Protein AF-A0A059EAZ9-F1 (afdb_monomer_lite)

Foldseek 3Di:
DPPVVVVCVVVVNDQDDLVVQVVVCVVVVNPRHSCVSNVNPPPPPDVDPDDDVVVCVVCVVVVHHVVVVVVVVVVVVVVVVVVVVVCVVCVVVVVVVVVCCVVPNDPCPVVVVD

pLDDT: mean 78.21, std 14.01, range [43.03, 96.0]

Sequence (114 aa):
MQKGFLSEVERGLKRPSVEAAKRIEAATDGEVTAAELLGISGGVSEEATPFEPALASEARALGLDPNAIARTAVEEAVKRARMDAWNEKNREAVDSWNKLVEREGLWSDDLRAL

InterPro domains:
  IPR009956 Post-segregation antitoxin CcdA [PF07362] (53-112)

Organism: NCBI:txid1280948

Secondary structure (DSSP, 8-state):
--HHHHHHHHTTSSPPPHHHHHHHHHHTTTSS-HHHHTTSS-------PPP-HHHHHHHHHTT--HHHHHHHHHHHHHHHHHHHHHHHHHHHHHHHHHHHHHHH--TTHHHH--

Structure (mmCIF, N/CA/C/O backbone):
data_AF-A0A059EAZ9-F1
#
_entry.id   AF-A0A059EAZ9-F1
#
loop_
_atom_site.group_PDB
_atom_site.id
_atom_site.type_symbol
_atom_site.label_atom_id
_atom_site.label_alt_id
_atom_site.label_comp_id
_atom_site.label_asym_id
_atom_site.label_entity_id
_atom_site.label_seq_id
_atom_site.pdbx_PDB_ins_code
_atom_site.Cartn_x
_atom_site.Cartn_y
_atom_site.Cartn_z
_atom_site.occupancy
_atom_site.B_iso_or_equiv
_atom_site.auth_seq_id
_atom_site.auth_comp_id
_atom_site.auth_asym_id
_atom_site.auth_atom_id
_atom_site.pdbx_PDB_model_num
ATOM 1 N N . MET A 1 1 ? 21.074 42.396 16.481 1.00 47.16 1 MET A N 1
ATOM 2 C CA . MET A 1 1 ? 21.343 41.203 15.644 1.00 47.16 1 MET A CA 1
ATOM 3 C C . MET A 1 1 ? 20.101 40.325 15.664 1.00 47.16 1 MET A C 1
ATOM 5 O O . MET A 1 1 ? 19.655 40.089 16.771 1.00 47.16 1 MET A O 1
ATOM 9 N N . GLN A 1 2 ? 19.553 39.919 14.503 1.00 54.09 2 GLN A N 1
ATOM 10 C CA . GLN A 1 2 ? 18.649 38.752 14.268 1.00 54.09 2 GLN A CA 1
ATOM 11 C C . GLN A 1 2 ? 17.579 38.931 13.167 1.00 54.09 2 GLN A C 1
ATOM 13 O O . GLN A 1 2 ? 16.819 38.001 12.929 1.00 54.09 2 GLN A O 1
A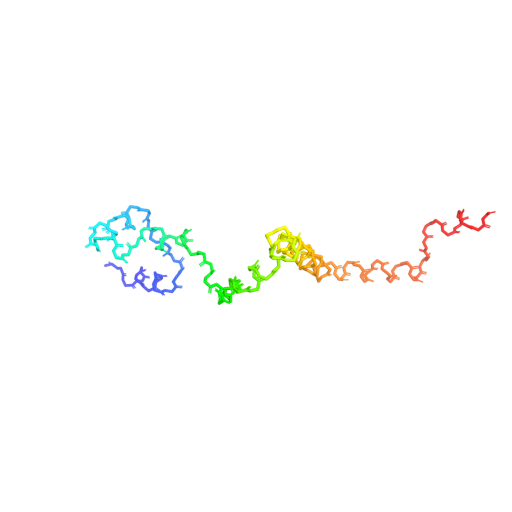TOM 18 N N . LYS A 1 3 ? 17.530 40.039 12.410 1.00 47.31 3 LYS A N 1
ATOM 19 C CA . LYS A 1 3 ? 16.546 40.152 11.307 1.00 47.31 3 LYS A CA 1
ATOM 20 C C . LYS A 1 3 ? 16.678 39.044 10.240 1.00 47.31 3 LYS A C 1
ATOM 22 O O . LYS A 1 3 ? 15.664 38.590 9.734 1.00 47.31 3 LYS A O 1
ATOM 27 N N . GLY A 1 4 ? 17.896 38.568 9.955 1.00 55.81 4 GLY A N 1
ATOM 28 C CA . GLY A 1 4 ? 18.124 37.478 8.989 1.00 55.81 4 GLY A CA 1
ATOM 29 C C . GLY A 1 4 ? 17.781 36.075 9.507 1.00 55.81 4 GLY A C 1
ATOM 30 O O . GLY A 1 4 ? 17.386 35.215 8.731 1.00 55.81 4 GLY A O 1
ATOM 31 N N . PHE A 1 5 ? 17.873 35.847 10.821 1.00 54.03 5 PHE A N 1
ATOM 32 C CA . PHE A 1 5 ? 17.565 34.539 11.411 1.00 54.03 5 PHE A CA 1
ATOM 33 C C . PHE A 1 5 ? 16.060 34.247 11.354 1.00 54.03 5 PHE A C 1
ATOM 35 O O . PHE A 1 5 ? 15.659 33.149 10.986 1.00 54.03 5 PHE A O 1
ATOM 42 N N . LEU A 1 6 ? 15.232 35.254 11.648 1.00 55.41 6 LEU A N 1
ATOM 43 C CA . LEU A 1 6 ? 13.772 35.136 11.599 1.00 55.41 6 LEU A CA 1
ATOM 44 C C . LEU A 1 6 ? 13.265 34.867 10.171 1.00 55.41 6 LEU A C 1
ATOM 46 O O . LEU A 1 6 ? 12.443 33.979 9.979 1.00 55.41 6 LEU A O 1
ATOM 50 N N . SER A 1 7 ? 13.835 35.535 9.159 1.00 58.12 7 SER A N 1
ATOM 51 C CA . SER A 1 7 ? 13.437 35.338 7.756 1.00 58.12 7 SER A CA 1
ATOM 52 C C . SER A 1 7 ? 13.798 33.960 7.187 1.00 58.12 7 SER A C 1
ATOM 54 O O . SER A 1 7 ? 13.154 33.483 6.257 1.00 58.12 7 SER A O 1
ATOM 56 N N . GLU A 1 8 ? 14.848 33.316 7.704 1.00 53.41 8 GLU A N 1
ATOM 57 C CA . GLU A 1 8 ? 15.242 31.961 7.290 1.00 53.41 8 GLU A CA 1
ATOM 58 C C . GLU A 1 8 ? 14.355 30.886 7.929 1.00 53.41 8 GLU A C 1
ATOM 60 O O . GLU A 1 8 ? 14.068 29.869 7.296 1.00 53.41 8 GLU A O 1
ATOM 65 N N . VAL A 1 9 ? 13.895 31.130 9.161 1.00 56.72 9 VAL A N 1
ATOM 66 C CA . VAL A 1 9 ? 12.938 30.265 9.862 1.00 56.72 9 VAL A CA 1
ATOM 67 C C . VAL A 1 9 ? 11.563 30.329 9.189 1.00 56.72 9 VAL A C 1
ATOM 69 O O . VAL A 1 9 ? 10.996 29.281 8.900 1.00 56.72 9 VAL A O 1
ATOM 72 N N . GLU A 1 10 ? 11.069 31.523 8.833 1.00 54.47 10 GLU A N 1
ATOM 73 C CA . GLU A 1 10 ? 9.799 31.695 8.097 1.00 54.47 10 GLU A CA 1
ATOM 74 C C . GLU A 1 10 ? 9.798 31.007 6.723 1.00 54.47 10 GLU A C 1
ATOM 76 O O . GLU A 1 10 ? 8.763 30.539 6.255 1.00 54.47 10 GLU A O 1
ATOM 81 N N . ARG A 1 11 ? 10.965 30.903 6.076 1.00 56.16 11 ARG A N 1
ATOM 82 C CA . ARG A 1 11 ? 11.130 30.208 4.789 1.00 56.16 11 ARG A CA 1
ATOM 83 C C . ARG A 1 11 ? 11.359 28.697 4.926 1.00 56.16 11 ARG A C 1
ATOM 85 O O . ARG A 1 11 ? 11.605 28.039 3.919 1.00 56.16 11 ARG A O 1
ATOM 92 N N . GLY A 1 12 ? 11.341 28.146 6.144 1.00 55.66 12 GLY A N 1
ATOM 93 C CA . GLY A 1 12 ? 11.557 26.716 6.401 1.00 55.66 12 GLY A CA 1
ATOM 94 C C . GLY A 1 12 ? 12.989 26.220 6.152 1.00 55.66 12 GLY A C 1
ATOM 95 O O . GLY A 1 12 ? 13.235 25.016 6.169 1.00 55.66 12 GLY A O 1
ATOM 96 N N . LEU A 1 13 ? 13.952 27.126 5.938 1.00 54.09 13 LEU A N 1
ATOM 97 C CA . LEU A 1 13 ? 15.355 26.794 5.645 1.00 54.09 13 LEU A CA 1
ATOM 98 C C . LEU A 1 13 ? 16.129 26.342 6.888 1.00 54.09 13 LEU A C 1
ATOM 100 O O . LEU A 1 13 ? 17.153 25.669 6.767 1.00 54.09 13 LEU A O 1
ATOM 104 N N . LYS A 1 14 ? 15.658 26.704 8.086 1.00 62.34 14 LYS A N 1
ATOM 105 C CA . LYS A 1 14 ? 16.355 26.418 9.340 1.00 62.34 14 LYS A CA 1
ATOM 106 C C . LYS A 1 14 ? 15.390 25.921 10.405 1.00 62.34 14 LYS A C 1
ATOM 108 O O . LYS A 1 14 ? 14.538 26.662 10.885 1.00 62.34 14 LYS A O 1
ATOM 113 N N . ARG A 1 15 ? 15.555 24.652 10.782 1.00 66.31 15 ARG A N 1
ATOM 114 C CA . ARG A 1 15 ? 14.780 24.024 11.857 1.00 66.31 15 ARG A CA 1
ATOM 115 C C . ARG A 1 15 ? 15.197 24.610 13.214 1.00 66.31 15 ARG A C 1
ATOM 117 O O . ARG A 1 15 ? 16.397 24.831 13.421 1.00 66.31 15 ARG A O 1
ATOM 124 N N . PRO A 1 16 ? 14.253 24.859 14.139 1.00 75.50 16 PRO A N 1
ATOM 125 C CA . PRO A 1 16 ? 14.600 25.237 15.503 1.00 75.50 16 PRO A CA 1
ATOM 126 C C . PRO A 1 16 ? 15.394 24.110 16.178 1.00 75.50 16 PRO A C 1
ATOM 128 O O . PRO A 1 16 ? 15.257 22.935 15.833 1.00 75.50 16 PRO A O 1
ATOM 131 N N . SER A 1 17 ? 16.243 24.454 17.150 1.00 79.06 17 SER A N 1
ATOM 132 C CA . SER A 1 17 ? 16.913 23.432 17.959 1.00 79.06 17 SER A CA 1
ATOM 133 C C . SER A 1 17 ? 15.888 22.660 18.796 1.00 79.06 17 SER A C 1
ATOM 135 O O . SER A 1 17 ? 14.849 23.203 19.175 1.00 79.06 17 SER A O 1
ATOM 137 N N . VAL A 1 18 ? 16.196 21.406 19.140 1.00 78.62 18 VAL A N 1
ATOM 138 C CA . VAL A 1 18 ? 15.322 20.550 19.969 1.00 78.62 18 VAL A CA 1
ATOM 139 C C . VAL A 1 18 ? 14.950 21.234 21.289 1.00 78.62 18 VAL A C 1
ATOM 141 O O . VAL A 1 18 ? 13.815 21.156 21.748 1.00 78.62 18 VAL A O 1
ATOM 144 N N . GLU A 1 19 ? 15.895 21.952 21.887 1.00 82.31 19 GLU A N 1
ATOM 145 C CA . GLU A 1 19 ? 15.688 22.686 23.134 1.00 82.31 19 GLU A CA 1
ATOM 146 C C . GLU A 1 19 ? 14.793 23.923 22.963 1.00 82.31 19 GLU A C 1
ATOM 148 O O . GLU A 1 19 ? 14.037 24.271 23.868 1.00 82.31 19 GLU A O 1
ATOM 153 N N . ALA A 1 20 ? 14.841 24.590 21.806 1.00 83.00 20 ALA A N 1
ATOM 154 C CA . ALA A 1 20 ? 13.914 25.673 21.491 1.00 83.00 20 ALA A CA 1
ATOM 155 C C . ALA A 1 20 ? 12.497 25.134 21.248 1.00 83.00 20 ALA A C 1
ATOM 157 O O . ALA A 1 20 ? 11.545 25.690 21.781 1.00 83.00 20 ALA A O 1
ATOM 158 N N . ALA A 1 21 ? 12.370 24.019 20.525 1.00 83.38 21 ALA A N 1
ATOM 159 C CA . ALA A 1 21 ? 11.088 23.368 20.268 1.00 83.38 21 ALA A CA 1
ATOM 160 C C . ALA A 1 21 ? 10.395 22.921 21.571 1.00 83.38 21 ALA A C 1
ATOM 162 O O . ALA A 1 21 ? 9.228 23.232 21.776 1.00 83.38 21 ALA A O 1
ATOM 163 N N . LYS A 1 22 ? 11.135 22.306 22.508 1.00 83.75 22 LYS A N 1
ATOM 164 C CA . LYS A 1 22 ? 10.608 21.926 23.835 1.00 83.75 22 LYS A CA 1
ATOM 165 C C . LYS A 1 22 ? 10.188 23.120 24.693 1.00 83.75 22 LYS A C 1
ATOM 167 O O . LYS A 1 22 ? 9.230 23.027 25.452 1.00 83.75 22 LYS A O 1
ATOM 172 N N . ARG A 1 23 ? 10.909 24.243 24.600 1.00 86.94 23 ARG A N 1
ATOM 173 C CA . ARG A 1 23 ? 10.534 25.474 25.313 1.00 86.94 23 ARG A CA 1
ATOM 174 C C . ARG A 1 23 ? 9.264 26.097 24.751 1.00 86.94 23 ARG A C 1
ATOM 176 O O . ARG A 1 23 ? 8.490 26.640 25.526 1.00 86.94 23 ARG A O 1
ATOM 183 N N . ILE A 1 24 ? 9.070 26.023 23.435 1.00 85.62 24 ILE A N 1
ATOM 184 C CA . ILE A 1 24 ? 7.840 26.484 22.789 1.00 85.62 24 ILE A CA 1
ATOM 185 C C . ILE A 1 24 ? 6.674 25.608 23.242 1.00 85.62 24 ILE A C 1
ATOM 187 O O . ILE A 1 24 ? 5.719 26.149 23.774 1.00 85.62 24 ILE A O 1
ATOM 191 N N . GLU A 1 25 ? 6.812 24.284 23.170 1.00 86.38 25 GLU A N 1
ATOM 192 C CA . GLU A 1 25 ? 5.785 23.337 23.625 1.00 86.38 25 GLU A CA 1
ATOM 193 C C . GLU A 1 25 ? 5.358 23.576 25.082 1.00 86.38 25 GLU A C 1
ATOM 195 O O . GLU A 1 25 ? 4.167 23.654 25.375 1.00 86.38 25 GLU A O 1
ATOM 200 N N . ALA A 1 26 ? 6.321 23.772 25.989 1.00 87.44 26 ALA A N 1
ATOM 201 C CA . ALA A 1 26 ? 6.039 24.074 27.392 1.00 87.44 26 ALA A CA 1
ATOM 202 C C . ALA A 1 26 ? 5.390 25.455 27.601 1.00 87.44 26 ALA A C 1
ATOM 204 O O . ALA A 1 26 ? 4.623 25.638 28.541 1.00 87.44 26 ALA A O 1
ATOM 205 N N . ALA A 1 27 ? 5.708 26.438 26.754 1.00 89.06 27 ALA A N 1
ATOM 206 C CA . ALA A 1 27 ? 5.132 27.780 26.829 1.00 89.06 27 ALA A CA 1
ATOM 207 C C . ALA A 1 27 ? 3.722 27.855 26.224 1.00 89.06 27 ALA A C 1
ATOM 209 O O . ALA A 1 27 ? 2.945 28.721 26.618 1.00 89.06 27 ALA A O 1
ATOM 210 N N . THR A 1 28 ? 3.404 26.968 25.279 1.00 86.88 28 THR A N 1
ATOM 211 C CA . THR A 1 28 ? 2.098 26.876 24.615 1.00 86.88 28 THR A CA 1
ATOM 212 C C . THR A 1 28 ? 1.192 25.816 25.240 1.00 86.88 28 THR A C 1
ATOM 214 O O . THR A 1 28 ? 0.205 25.446 24.622 1.00 86.88 28 THR A O 1
ATOM 217 N N . ASP A 1 29 ? 1.555 25.262 26.403 1.00 83.19 29 ASP A N 1
ATOM 218 C CA . ASP A 1 29 ? 0.818 24.177 27.074 1.00 83.19 29 ASP A CA 1
ATOM 219 C C . ASP A 1 29 ? 0.468 23.002 26.133 1.00 83.19 29 ASP A C 1
ATOM 221 O O . ASP A 1 29 ? -0.614 22.425 26.172 1.00 83.19 29 ASP A O 1
ATOM 225 N N . GLY A 1 30 ? 1.391 22.673 25.221 1.00 76.75 30 GLY A N 1
ATOM 226 C CA . GLY A 1 30 ? 1.211 21.600 24.242 1.00 76.75 30 GLY A CA 1
ATOM 227 C C . GLY A 1 30 ? 0.390 21.940 22.989 1.00 76.75 30 GLY A C 1
ATOM 228 O O . GLY A 1 30 ? 0.252 21.061 22.144 1.00 76.75 30 GLY A O 1
ATOM 229 N N . GLU A 1 31 ? -0.100 23.175 22.802 1.00 77.31 31 GLU A N 1
ATOM 230 C CA . GLU A 1 31 ? -0.796 23.580 21.558 1.00 77.31 31 GLU A CA 1
ATOM 231 C C . GLU A 1 31 ? 0.093 23.480 20.305 1.00 77.31 31 GLU A C 1
ATOM 233 O O . GLU A 1 31 ? -0.405 23.255 19.204 1.00 77.31 31 GLU A O 1
ATOM 238 N N . VAL A 1 32 ? 1.411 23.646 20.464 1.00 79.38 32 VAL A N 1
ATOM 239 C CA . VAL A 1 32 ? 2.416 23.442 19.416 1.00 79.38 32 VAL A CA 1
ATOM 240 C C . VAL A 1 32 ? 3.429 22.421 19.917 1.00 79.38 32 VAL A C 1
ATOM 242 O O . VAL A 1 32 ? 4.205 22.707 20.829 1.00 79.38 32 VAL A O 1
ATOM 245 N N . THR A 1 33 ? 3.466 21.231 19.322 1.00 83.88 33 THR A N 1
ATOM 246 C CA . THR A 1 33 ? 4.361 20.173 19.809 1.00 83.88 33 THR A CA 1
ATOM 247 C C . THR A 1 33 ? 5.778 20.324 19.252 1.00 83.88 33 THR A C 1
ATOM 249 O O . THR A 1 33 ? 5.992 20.735 18.104 1.00 83.88 33 THR A O 1
ATOM 252 N N . ALA A 1 34 ? 6.794 19.919 20.026 1.00 82.19 34 ALA A N 1
ATOM 253 C CA . ALA A 1 34 ? 8.160 19.882 19.511 1.00 82.19 34 ALA A CA 1
ATOM 254 C C . ALA A 1 34 ? 8.295 18.930 18.310 1.00 82.19 34 ALA A C 1
ATOM 256 O O . ALA A 1 34 ? 9.119 19.163 17.426 1.00 82.19 34 ALA A O 1
ATOM 257 N N . ALA A 1 35 ? 7.480 17.875 18.253 1.00 77.75 35 ALA A N 1
ATOM 258 C CA . ALA A 1 35 ? 7.463 16.933 17.141 1.00 77.75 35 ALA A CA 1
ATOM 259 C C . ALA A 1 35 ? 6.980 17.583 15.832 1.00 77.75 35 ALA A C 1
ATOM 261 O O . ALA A 1 35 ? 7.575 17.320 14.785 1.00 77.75 35 ALA A O 1
ATOM 262 N N . GLU A 1 36 ? 5.976 18.464 15.886 1.00 76.88 36 GLU A N 1
ATOM 263 C CA . GLU A 1 36 ? 5.473 19.201 14.716 1.00 76.88 36 GLU A CA 1
ATOM 264 C C . GLU A 1 36 ? 6.505 20.213 14.220 1.00 76.88 36 GLU A C 1
ATOM 266 O O . GLU A 1 36 ? 6.841 20.228 13.036 1.00 76.88 36 GLU A O 1
ATOM 271 N N . LEU A 1 37 ? 7.100 20.990 15.133 1.00 76.38 37 LEU A N 1
ATOM 272 C CA . LEU A 1 37 ? 8.138 21.978 14.803 1.00 76.38 37 LEU A CA 1
ATOM 273 C C . LEU A 1 37 ? 9.412 21.350 14.221 1.00 76.38 37 LEU A C 1
ATOM 275 O O . LEU A 1 37 ? 10.133 21.987 13.450 1.00 76.38 37 LEU A O 1
ATOM 279 N N . LEU A 1 38 ? 9.710 20.106 14.601 1.00 79.06 38 LEU A N 1
ATOM 280 C CA . LEU A 1 38 ? 10.845 19.345 14.081 1.00 79.06 38 LEU A CA 1
ATOM 281 C C . LEU A 1 38 ? 10.498 18.536 12.820 1.00 79.06 38 LEU A C 1
ATOM 283 O O . LEU A 1 38 ? 11.401 17.948 12.215 1.00 79.06 38 LEU A O 1
ATOM 287 N N . GLY A 1 39 ? 9.225 18.523 12.406 1.00 70.88 39 GLY A N 1
ATOM 288 C CA . GLY A 1 39 ? 8.731 17.764 11.256 1.00 70.88 39 GLY A CA 1
ATOM 289 C C . GLY A 1 39 ? 8.780 16.247 11.459 1.00 70.88 39 GLY A C 1
ATOM 290 O O . GLY A 1 39 ? 8.944 15.508 10.494 1.00 70.88 39 GLY A O 1
ATOM 291 N N . ILE A 1 40 ? 8.705 15.787 12.711 1.00 73.38 40 ILE A N 1
ATOM 292 C CA . ILE A 1 40 ? 8.751 14.368 13.100 1.00 73.38 40 ILE A CA 1
ATOM 293 C C . ILE A 1 40 ? 7.336 13.772 13.149 1.00 73.38 40 ILE A C 1
ATOM 295 O O . ILE A 1 40 ? 7.162 12.594 12.857 1.00 73.38 40 ILE A O 1
ATOM 299 N N . SER A 1 41 ? 6.321 14.575 13.479 1.00 58.97 41 SER A N 1
ATOM 300 C CA . SER A 1 41 ? 4.911 14.149 13.552 1.00 58.97 41 SER A CA 1
ATOM 301 C C . SER A 1 41 ? 4.102 14.437 12.285 1.00 58.97 41 SER A C 1
ATOM 303 O O . SER A 1 41 ? 2.927 14.086 12.225 1.00 58.97 41 SER A O 1
ATOM 305 N N . GLY A 1 42 ? 4.718 15.039 11.262 1.00 48.19 42 GLY A N 1
ATOM 306 C CA . GLY A 1 42 ? 4.100 15.271 9.959 1.00 48.19 42 GLY A CA 1
ATOM 307 C C . GLY A 1 42 ? 3.955 13.972 9.171 1.00 48.19 42 GLY A C 1
ATOM 308 O O . GLY A 1 42 ? 4.640 13.772 8.170 1.00 48.19 42 GLY A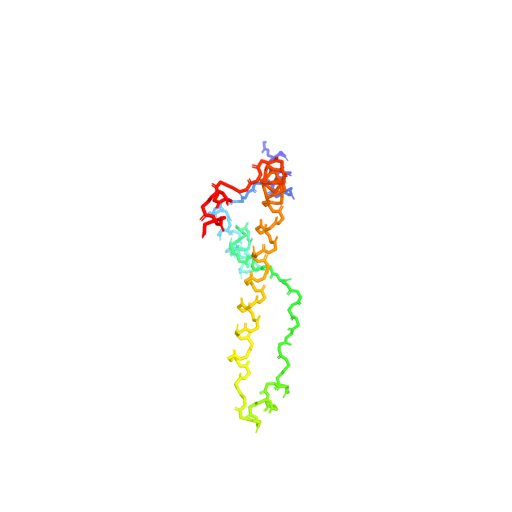 O 1
ATOM 309 N N . GLY A 1 43 ? 3.069 13.080 9.612 1.00 50.25 43 GLY A N 1
ATOM 310 C CA . GLY A 1 43 ? 2.427 12.170 8.679 1.00 50.25 43 GLY A CA 1
ATOM 311 C C . GLY A 1 43 ? 1.726 13.033 7.636 1.00 50.25 43 GLY A C 1
ATOM 312 O O . GLY A 1 43 ? 0.986 13.950 7.993 1.00 50.25 43 GLY A O 1
ATOM 313 N N . VAL A 1 44 ? 2.009 12.792 6.357 1.00 43.03 44 VAL A N 1
ATOM 314 C CA . VAL A 1 44 ? 1.242 13.392 5.264 1.00 43.03 44 VAL A CA 1
ATOM 315 C C . VAL A 1 44 ? -0.223 13.101 5.576 1.00 43.03 44 VAL A C 1
ATOM 317 O O . VAL A 1 44 ? -0.616 11.937 5.620 1.00 43.03 44 VAL A O 1
ATOM 320 N N . SER A 1 45 ? -1.008 14.138 5.871 1.00 48.06 45 SER A N 1
ATOM 321 C CA . SER A 1 45 ? -2.463 14.014 5.891 1.00 48.06 45 SER A CA 1
ATOM 322 C C . SER A 1 45 ? -2.887 13.890 4.438 1.00 48.06 45 SER A C 1
ATOM 324 O O . SER A 1 45 ? -3.237 14.863 3.780 1.00 48.06 45 SER A O 1
ATOM 326 N N . GLU A 1 46 ? -2.711 12.685 3.909 1.00 53.25 46 GLU A N 1
ATOM 327 C CA . GLU A 1 46 ? -3.393 12.237 2.712 1.00 53.25 46 GLU A CA 1
ATOM 328 C C . GLU A 1 46 ? -4.890 12.381 3.011 1.00 53.25 46 GLU A C 1
ATOM 330 O O . GLU A 1 46 ? -5.323 12.064 4.124 1.00 53.25 46 GLU A O 1
ATOM 335 N N . GLU A 1 47 ? -5.672 12.915 2.070 1.00 52.69 47 GLU A N 1
ATOM 336 C CA . GLU A 1 47 ? -7.137 12.865 2.126 1.00 52.69 47 GLU A CA 1
ATOM 337 C C . GLU A 1 47 ? -7.551 11.389 2.086 1.00 52.69 47 GLU A C 1
ATOM 339 O O . GLU A 1 47 ? -7.889 10.824 1.050 1.00 52.69 47 GLU A O 1
ATOM 344 N N . ALA A 1 48 ? -7.424 10.721 3.228 1.00 58.44 48 ALA A N 1
ATOM 345 C CA . ALA A 1 48 ? -7.692 9.315 3.376 1.00 58.44 48 ALA A CA 1
ATOM 346 C C . ALA A 1 48 ? -9.206 9.162 3.400 1.00 58.44 48 ALA A C 1
ATOM 348 O O . ALA A 1 48 ? -9.851 9.394 4.423 1.00 58.44 48 ALA A O 1
ATOM 349 N N . THR A 1 49 ? -9.782 8.778 2.263 1.00 69.69 49 THR A N 1
ATOM 350 C CA . THR A 1 49 ? -11.137 8.229 2.235 1.00 69.69 49 THR A CA 1
ATOM 351 C C . THR A 1 49 ? -11.197 7.063 3.224 1.00 69.69 49 THR A C 1
ATOM 353 O O . THR A 1 49 ? -10.472 6.079 3.030 1.00 69.69 49 THR A O 1
ATOM 356 N N . PRO A 1 50 ? -12.005 7.156 4.296 1.00 69.31 50 PRO A N 1
ATOM 357 C CA . PRO A 1 50 ? -12.104 6.096 5.286 1.00 69.31 50 PRO A CA 1
ATOM 358 C C . PRO A 1 50 ? -12.592 4.801 4.638 1.00 69.31 50 PRO A C 1
ATOM 360 O O . PRO A 1 50 ? -13.438 4.822 3.745 1.00 69.31 50 PRO A O 1
ATOM 363 N N . PHE A 1 51 ? -12.092 3.658 5.106 1.00 77.00 51 PHE A N 1
ATOM 364 C CA . PHE A 1 51 ? -12.638 2.372 4.685 1.00 77.00 51 PHE A CA 1
ATOM 365 C C . PHE A 1 51 ? -14.078 2.236 5.198 1.00 77.00 51 PHE A C 1
ATOM 367 O O . PHE A 1 51 ? -14.308 2.257 6.408 1.00 77.00 51 PHE A O 1
ATOM 374 N N . GLU A 1 52 ? -15.039 2.107 4.281 1.00 87.50 52 GLU A N 1
ATOM 375 C CA . GLU A 1 52 ? -16.467 2.117 4.603 1.00 87.50 52 GLU A CA 1
ATOM 376 C C . GLU A 1 52 ? -16.857 0.951 5.538 1.00 87.50 52 GLU A C 1
ATOM 378 O O . GLU A 1 52 ? -16.786 -0.224 5.150 1.00 87.50 52 GLU A O 1
ATOM 383 N N . PRO A 1 53 ? -17.315 1.227 6.775 1.00 85.38 53 PRO A N 1
ATOM 384 C CA . PRO A 1 53 ? -17.601 0.188 7.765 1.00 85.38 53 PRO A CA 1
ATOM 385 C C . PRO A 1 53 ? -18.792 -0.701 7.377 1.00 85.38 53 PRO A C 1
ATOM 387 O O . PRO A 1 53 ? -18.864 -1.860 7.806 1.00 85.38 53 PRO A O 1
ATOM 390 N N . ALA A 1 54 ? -19.711 -0.186 6.553 1.00 87.50 54 ALA A N 1
ATOM 391 C CA . ALA A 1 54 ? -20.833 -0.950 6.012 1.00 87.50 54 ALA A CA 1
ATOM 392 C C . ALA A 1 54 ? -20.343 -2.073 5.082 1.00 87.50 54 ALA A C 1
ATOM 394 O O . ALA A 1 54 ? -20.698 -3.234 5.284 1.00 87.50 54 ALA A O 1
ATOM 395 N N . LEU A 1 55 ? -19.435 -1.749 4.156 1.00 89.06 55 LEU A N 1
ATOM 396 C CA . LEU A 1 55 ? -18.841 -2.709 3.222 1.00 89.06 55 LEU A CA 1
ATOM 397 C C . LEU A 1 55 ? -18.015 -3.772 3.957 1.00 89.06 55 LEU A C 1
ATOM 399 O O . LEU A 1 55 ? -18.099 -4.962 3.660 1.00 89.06 55 LEU A O 1
ATOM 403 N N . ALA A 1 56 ? -17.260 -3.356 4.977 1.00 89.38 56 ALA A N 1
ATOM 404 C CA . ALA A 1 56 ? -16.515 -4.274 5.835 1.00 89.38 56 ALA A CA 1
ATOM 405 C C . ALA A 1 56 ? -17.434 -5.299 6.523 1.00 89.38 56 ALA A C 1
ATOM 407 O O . ALA A 1 56 ? -17.071 -6.461 6.705 1.00 89.38 56 ALA A O 1
ATOM 408 N N . SER A 1 57 ? -18.617 -4.854 6.947 1.00 90.62 57 SER A N 1
ATOM 409 C CA . SER A 1 57 ? -19.585 -5.693 7.654 1.00 90.62 57 SER A CA 1
ATOM 410 C C . SER A 1 57 ? -20.301 -6.653 6.711 1.00 90.62 57 SER A C 1
ATOM 412 O O . SER A 1 57 ? -20.457 -7.821 7.056 1.00 90.62 57 SER A O 1
ATOM 414 N N . GLU A 1 58 ? -20.652 -6.200 5.508 1.00 92.00 58 GLU A N 1
ATOM 415 C CA . GLU A 1 58 ? -21.195 -7.051 4.447 1.00 92.00 58 GLU A CA 1
ATOM 416 C C . GLU A 1 58 ? -20.201 -8.145 4.038 1.00 92.00 58 GLU A C 1
ATOM 418 O O . GLU A 1 58 ? -20.543 -9.325 4.028 1.00 92.00 58 GLU A O 1
ATOM 423 N N . ALA A 1 59 ? -18.939 -7.784 3.803 1.00 91.62 59 ALA A N 1
ATOM 424 C CA . ALA A 1 59 ? -17.897 -8.746 3.464 1.00 91.62 59 ALA A CA 1
ATOM 425 C C . ALA A 1 59 ? -17.724 -9.819 4.557 1.00 91.62 59 ALA A C 1
ATOM 427 O O . ALA A 1 5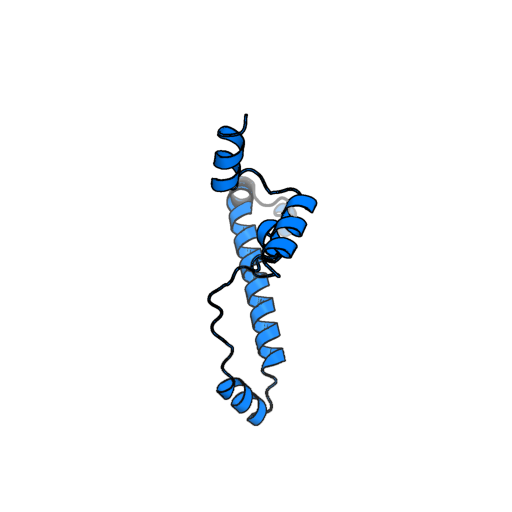9 ? -17.676 -11.008 4.244 1.00 91.62 59 ALA A O 1
ATOM 428 N N . ARG A 1 60 ? -17.739 -9.433 5.842 1.00 93.75 60 ARG A N 1
ATOM 429 C CA . ARG A 1 60 ? -17.733 -10.402 6.954 1.00 93.75 60 ARG A CA 1
ATOM 430 C C . ARG A 1 60 ? -18.973 -11.295 6.968 1.00 93.75 60 ARG A C 1
ATOM 432 O O . ARG A 1 60 ? -18.844 -12.489 7.221 1.00 93.75 60 ARG A O 1
ATOM 439 N N . ALA A 1 61 ? -20.156 -10.746 6.688 1.00 96.00 61 ALA A N 1
ATOM 440 C CA . ALA A 1 61 ? -21.394 -11.525 6.600 1.00 96.00 61 ALA A CA 1
ATOM 441 C C . ALA A 1 61 ? -21.348 -12.569 5.468 1.00 96.00 61 ALA A C 1
ATOM 443 O O . ALA A 1 61 ? -21.952 -13.632 5.586 1.00 96.00 61 ALA A O 1
ATOM 444 N N . LEU A 1 62 ? -20.583 -12.296 4.410 1.00 95.56 62 LEU A N 1
ATOM 445 C CA . LEU A 1 62 ? -20.322 -13.209 3.295 1.00 95.56 62 LEU A CA 1
ATOM 446 C C . LEU A 1 62 ? -19.148 -14.177 3.547 1.00 95.56 62 LEU A C 1
ATOM 448 O O . LEU A 1 62 ? -18.785 -14.941 2.656 1.00 95.56 62 LEU A O 1
ATOM 452 N N . GLY A 1 63 ? -18.547 -14.165 4.742 1.00 94.94 63 GLY A N 1
ATOM 453 C CA . GLY A 1 63 ? -17.414 -15.028 5.095 1.00 94.94 63 GLY A CA 1
ATOM 454 C C . GLY A 1 63 ? -16.066 -14.577 4.523 1.00 94.94 63 GLY A C 1
ATOM 455 O O . GLY A 1 63 ? -15.107 -15.346 4.534 1.00 94.94 63 GLY A O 1
ATOM 456 N N . LEU A 1 64 ? -15.978 -13.344 4.023 1.00 94.81 64 LEU A N 1
ATOM 457 C CA . LEU A 1 64 ? -14.731 -12.732 3.574 1.00 94.81 64 LEU A CA 1
ATOM 458 C C . LEU A 1 64 ? -14.028 -12.042 4.751 1.00 94.81 64 LEU A C 1
ATOM 460 O O . LEU A 1 64 ? -14.678 -11.562 5.680 1.00 94.81 64 LEU A O 1
ATOM 464 N N . ASP A 1 65 ? -12.699 -11.940 4.685 1.00 93.19 65 ASP A N 1
ATOM 465 C CA . ASP A 1 65 ? -11.902 -11.125 5.607 1.00 93.19 65 ASP A CA 1
ATOM 466 C C . ASP A 1 65 ? -11.524 -9.793 4.926 1.00 93.19 65 ASP A C 1
ATOM 468 O O . ASP A 1 65 ? -10.596 -9.758 4.110 1.00 93.19 65 ASP A O 1
ATOM 472 N N . PRO A 1 66 ? -12.215 -8.679 5.246 1.00 90.19 66 PRO A N 1
ATOM 473 C CA . PRO A 1 66 ? -11.951 -7.382 4.629 1.00 90.19 66 PRO A CA 1
ATOM 474 C C . PRO A 1 66 ? -10.530 -6.883 4.893 1.00 90.19 66 PRO A C 1
ATOM 476 O O . PRO A 1 66 ? -9.959 -6.201 4.046 1.00 90.19 66 PRO A O 1
ATOM 479 N N . ASN A 1 67 ? -9.947 -7.224 6.046 1.00 89.38 67 ASN A N 1
ATOM 480 C CA . ASN A 1 67 ? -8.611 -6.770 6.415 1.00 89.38 67 ASN A CA 1
ATOM 481 C C . ASN A 1 67 ? -7.550 -7.503 5.597 1.00 89.38 67 ASN A C 1
ATOM 483 O O . ASN A 1 67 ? -6.606 -6.879 5.114 1.00 89.38 67 ASN A O 1
ATOM 487 N N . ALA A 1 68 ? -7.717 -8.815 5.409 1.00 91.19 68 ALA A N 1
ATOM 488 C CA . ALA A 1 68 ? -6.836 -9.593 4.546 1.00 91.19 68 ALA A CA 1
ATOM 489 C C . ALA A 1 68 ? -6.896 -9.093 3.095 1.00 91.19 68 ALA A C 1
ATOM 491 O O . ALA A 1 68 ? -5.854 -8.877 2.479 1.00 91.19 68 ALA A O 1
ATOM 492 N N . ILE A 1 69 ? -8.103 -8.830 2.581 1.00 93.56 69 ILE A N 1
ATOM 493 C CA . ILE A 1 69 ? -8.306 -8.295 1.227 1.00 93.56 69 ILE A CA 1
ATOM 494 C C . ILE A 1 69 ? -7.656 -6.915 1.079 1.00 93.56 69 ILE A C 1
ATOM 496 O O . ILE A 1 69 ? -6.890 -6.694 0.140 1.00 93.56 69 ILE A O 1
ATOM 500 N N . ALA A 1 70 ? -7.915 -5.998 2.017 1.00 90.56 70 ALA A N 1
ATOM 501 C CA . ALA A 1 70 ? -7.333 -4.658 2.000 1.00 90.56 70 ALA A CA 1
ATOM 502 C C . ALA A 1 70 ? -5.801 -4.712 2.052 1.00 90.56 70 ALA A C 1
ATOM 504 O O . ALA A 1 70 ? -5.131 -4.025 1.282 1.00 90.56 70 ALA A O 1
ATOM 505 N N . ARG A 1 71 ? -5.237 -5.578 2.902 1.00 91.81 71 ARG A N 1
ATOM 506 C CA . ARG A 1 71 ? -3.790 -5.785 2.988 1.00 91.81 71 ARG A CA 1
ATOM 507 C C . ARG A 1 71 ? -3.207 -6.216 1.645 1.00 91.81 71 ARG A C 1
ATOM 509 O O . ARG A 1 71 ? -2.248 -5.601 1.189 1.00 91.81 71 ARG A O 1
ATOM 516 N N . THR A 1 72 ? -3.772 -7.242 1.012 1.00 94.12 72 THR A N 1
ATOM 517 C CA . THR A 1 72 ? -3.282 -7.727 -0.286 1.00 94.12 72 THR A CA 1
ATOM 518 C C . THR A 1 72 ? -3.372 -6.643 -1.357 1.00 94.12 72 THR A C 1
ATOM 520 O O . THR A 1 72 ? -2.403 -6.423 -2.080 1.00 94.12 72 THR A O 1
ATOM 523 N N . ALA A 1 73 ? -4.484 -5.907 -1.417 1.00 92.75 73 ALA A N 1
ATOM 524 C CA . ALA A 1 73 ? -4.650 -4.812 -2.370 1.00 92.75 73 ALA A CA 1
ATOM 525 C C . ALA A 1 73 ? -3.587 -3.712 -2.183 1.00 92.75 73 ALA A C 1
ATOM 527 O O . ALA A 1 73 ? -2.996 -3.244 -3.158 1.00 92.75 73 ALA A O 1
ATOM 528 N N . VAL A 1 74 ? -3.294 -3.336 -0.934 1.00 92.88 74 VAL A N 1
ATOM 529 C CA . VAL A 1 74 ? -2.243 -2.359 -0.611 1.00 92.88 74 VAL A CA 1
ATOM 530 C C . VAL A 1 74 ? -0.857 -2.892 -0.981 1.00 92.88 74 VAL A C 1
ATOM 532 O O . VAL A 1 74 ? -0.071 -2.172 -1.596 1.00 92.88 74 VAL A O 1
ATOM 535 N N . GLU A 1 75 ? -0.543 -4.150 -0.659 1.00 93.69 75 GLU A N 1
ATOM 536 C CA . GLU A 1 75 ? 0.740 -4.776 -1.014 1.00 93.69 75 GLU A CA 1
ATOM 537 C C . GLU A 1 75 ? 0.970 -4.779 -2.534 1.00 93.69 75 GLU A C 1
ATOM 539 O O . GLU A 1 75 ? 2.059 -4.426 -3.004 1.00 93.69 75 GLU A O 1
ATOM 544 N N . GLU A 1 76 ? -0.057 -5.117 -3.316 1.00 94.19 76 GLU A N 1
ATOM 545 C CA . GLU A 1 76 ? 0.003 -5.089 -4.777 1.00 94.19 76 GLU A CA 1
ATOM 546 C C . GLU A 1 76 ? 0.165 -3.672 -5.329 1.00 94.19 76 GLU A C 1
ATOM 548 O O . GLU A 1 76 ? 1.010 -3.451 -6.203 1.00 94.19 76 GLU A O 1
ATOM 553 N N . ALA A 1 77 ? -0.596 -2.705 -4.812 1.00 93.00 77 ALA A N 1
ATOM 554 C CA . ALA A 1 77 ? -0.507 -1.309 -5.228 1.00 93.00 77 ALA A CA 1
ATOM 555 C C . ALA A 1 77 ? 0.891 -0.731 -4.962 1.00 93.00 77 ALA A C 1
ATOM 557 O O . ALA A 1 77 ? 1.500 -0.134 -5.852 1.00 93.00 77 ALA A O 1
ATOM 558 N N . VAL A 1 78 ? 1.454 -0.988 -3.776 1.00 94.06 78 VAL A N 1
ATOM 559 C CA . VAL A 1 78 ? 2.815 -0.564 -3.415 1.00 94.06 78 VAL A CA 1
ATOM 560 C C . VAL A 1 78 ? 3.851 -1.216 -4.324 1.00 94.06 78 VAL A C 1
ATOM 562 O O . VAL A 1 78 ? 4.786 -0.553 -4.778 1.00 94.06 78 VAL A O 1
ATOM 565 N N . LYS A 1 79 ? 3.706 -2.514 -4.609 1.00 92.12 79 LYS A N 1
ATOM 566 C CA . LYS A 1 79 ? 4.614 -3.223 -5.513 1.00 92.12 79 LYS A CA 1
ATOM 567 C C . LYS A 1 79 ? 4.592 -2.609 -6.913 1.00 92.12 79 LYS A C 1
ATOM 569 O O . LYS A 1 79 ? 5.665 -2.353 -7.458 1.00 92.12 79 LYS A O 1
ATOM 574 N N . ARG A 1 80 ? 3.406 -2.335 -7.466 1.00 91.56 80 ARG A N 1
ATOM 575 C CA . ARG A 1 80 ? 3.253 -1.683 -8.778 1.00 91.56 80 ARG A CA 1
ATOM 576 C C . ARG A 1 80 ? 3.876 -0.293 -8.788 1.00 91.56 80 ARG A C 1
ATOM 578 O O . ARG A 1 80 ? 4.760 -0.052 -9.597 1.00 91.56 80 ARG A O 1
ATOM 585 N N . ALA A 1 81 ? 3.543 0.554 -7.816 1.00 91.25 81 ALA A N 1
ATOM 586 C CA . ALA A 1 81 ? 4.103 1.902 -7.719 1.00 91.25 81 ALA A CA 1
ATOM 587 C C . ALA A 1 81 ? 5.642 1.897 -7.640 1.00 91.25 81 ALA A C 1
ATOM 589 O O . ALA A 1 81 ? 6.312 2.730 -8.250 1.00 91.25 81 ALA A O 1
ATOM 590 N N . ARG A 1 82 ? 6.230 0.928 -6.925 1.00 90.44 82 ARG A N 1
ATOM 591 C CA . ARG A 1 82 ? 7.690 0.746 -6.883 1.00 90.44 82 ARG A CA 1
ATOM 592 C C . ARG A 1 82 ? 8.263 0.310 -8.226 1.00 90.44 82 ARG A C 1
ATOM 594 O O . ARG A 1 82 ? 9.317 0.812 -8.606 1.00 90.44 82 ARG A O 1
ATOM 601 N N . MET A 1 83 ? 7.601 -0.616 -8.916 1.00 87.06 83 MET A N 1
ATOM 602 C CA . MET A 1 83 ? 8.008 -1.049 -10.254 1.00 87.06 83 MET A CA 1
ATOM 603 C C . MET A 1 83 ? 7.934 0.106 -11.251 1.00 87.06 83 MET A C 1
ATOM 605 O O . MET A 1 83 ? 8.888 0.309 -11.991 1.00 87.06 83 MET A O 1
ATOM 609 N N . ASP A 1 84 ? 6.872 0.907 -11.219 1.00 86.44 84 ASP A N 1
ATOM 610 C CA . ASP A 1 84 ? 6.705 2.067 -12.097 1.00 86.44 84 ASP A CA 1
ATOM 611 C C . ASP A 1 84 ? 7.781 3.123 -11.829 1.00 86.44 84 ASP A C 1
ATOM 613 O O . ASP A 1 84 ? 8.448 3.588 -12.752 1.00 86.44 84 ASP A O 1
ATOM 617 N N . ALA A 1 85 ? 8.040 3.430 -10.554 1.00 85.56 85 ALA A N 1
ATOM 618 C CA . ALA A 1 85 ? 9.115 4.338 -10.168 1.00 85.56 85 ALA A CA 1
ATOM 619 C C . ALA A 1 85 ? 10.504 3.810 -10.564 1.00 85.56 85 ALA A C 1
ATOM 621 O O . ALA A 1 85 ? 11.398 4.595 -10.885 1.00 85.56 85 ALA A O 1
ATOM 622 N N . TRP A 1 86 ? 10.712 2.492 -10.525 1.00 86.00 86 TRP A N 1
ATOM 623 C CA . TRP A 1 86 ? 11.951 1.874 -10.987 1.00 86.00 86 TRP A CA 1
ATOM 624 C C . TRP A 1 86 ? 12.067 1.942 -12.513 1.00 86.00 86 TRP A C 1
ATOM 626 O O . TRP A 1 86 ? 13.110 2.361 -13.009 1.00 86.00 86 TRP A O 1
ATOM 636 N N . ASN A 1 87 ? 11.004 1.614 -13.247 1.00 77.81 87 ASN A N 1
ATOM 637 C CA . ASN A 1 87 ? 10.955 1.687 -14.705 1.00 77.81 87 ASN A CA 1
ATOM 638 C C . ASN A 1 87 ? 11.215 3.108 -15.203 1.00 77.81 87 ASN A C 1
ATOM 640 O O . ASN A 1 87 ? 12.009 3.284 -16.117 1.00 77.81 87 ASN A O 1
ATOM 644 N N . GLU A 1 88 ? 10.613 4.126 -14.584 1.00 81.12 88 GLU A N 1
ATOM 645 C CA . GLU A 1 88 ? 10.837 5.524 -14.965 1.00 81.12 88 GLU A CA 1
ATOM 646 C C . GLU A 1 88 ? 12.310 5.917 -14.797 1.00 81.12 88 GLU A C 1
ATOM 648 O O . GLU A 1 88 ? 12.918 6.480 -15.703 1.00 81.12 88 GLU A O 1
ATOM 653 N N . LYS A 1 89 ? 12.922 5.541 -13.668 1.00 75.75 89 LYS A N 1
ATOM 654 C CA . LYS A 1 89 ? 14.340 5.825 -13.394 1.00 75.75 89 LYS A CA 1
ATOM 655 C C . LYS A 1 89 ? 15.299 5.059 -14.300 1.00 75.75 89 LYS A C 1
ATOM 657 O O . LYS A 1 89 ? 16.399 5.536 -14.550 1.00 75.75 89 LYS A O 1
ATOM 662 N N . ASN A 1 90 ? 14.914 3.868 -14.748 1.00 81.94 90 ASN A N 1
ATOM 663 C CA . ASN A 1 90 ? 15.768 2.991 -15.547 1.00 81.94 90 ASN A CA 1
ATOM 664 C C . ASN A 1 90 ? 15.423 3.027 -17.039 1.00 81.94 90 ASN A C 1
ATOM 666 O O . ASN A 1 90 ? 16.088 2.335 -17.805 1.00 81.94 90 ASN A O 1
ATOM 670 N N . ARG A 1 91 ? 14.438 3.832 -17.468 1.00 79.62 91 ARG A N 1
ATOM 671 C CA . ARG A 1 91 ? 13.973 3.887 -18.863 1.00 79.62 91 ARG A CA 1
ATOM 672 C C . ARG A 1 91 ? 15.131 4.135 -19.824 1.00 79.62 91 ARG A C 1
ATOM 674 O O . ARG A 1 91 ? 15.296 3.391 -20.778 1.00 79.62 91 ARG A O 1
ATOM 681 N N . GLU A 1 92 ? 15.984 5.107 -19.522 1.00 72.50 92 GLU A N 1
ATOM 682 C CA . GLU A 1 92 ? 17.129 5.448 -20.372 1.00 72.50 92 GLU A CA 1
ATOM 683 C C . GLU A 1 92 ? 18.164 4.308 -20.456 1.00 72.50 92 GLU A C 1
ATOM 685 O O . GLU A 1 92 ? 18.679 4.003 -21.533 1.00 72.50 92 GLU A O 1
ATOM 690 N N . ALA A 1 93 ? 18.419 3.616 -19.340 1.00 75.75 93 ALA A N 1
ATOM 691 C CA . ALA A 1 93 ? 19.326 2.470 -19.299 1.00 75.75 93 ALA A CA 1
ATOM 692 C C . ALA A 1 93 ? 18.763 1.275 -20.085 1.00 75.75 93 ALA A C 1
ATOM 694 O O . ALA A 1 93 ? 19.468 0.687 -20.906 1.00 75.75 93 ALA A O 1
ATOM 695 N N . VAL A 1 94 ? 17.482 0.958 -19.885 1.00 77.69 94 VAL A N 1
ATOM 696 C CA . VAL A 1 94 ? 16.769 -0.107 -20.600 1.00 77.69 94 VAL A CA 1
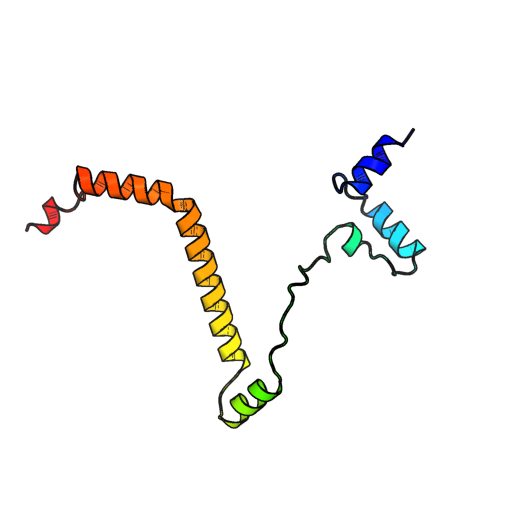ATOM 697 C C . VAL A 1 94 ? 16.701 0.191 -22.098 1.00 77.69 94 VAL A C 1
ATOM 699 O O . VAL A 1 94 ? 17.011 -0.686 -22.898 1.00 77.69 94 VAL A O 1
ATOM 702 N N . ASP A 1 95 ? 16.398 1.426 -22.496 1.00 83.94 95 ASP A N 1
ATOM 703 C CA . ASP A 1 95 ? 16.349 1.825 -23.906 1.00 83.94 95 ASP A CA 1
ATOM 704 C C . ASP A 1 95 ? 17.727 1.747 -24.574 1.00 83.94 95 ASP A C 1
ATOM 706 O O . ASP A 1 95 ? 17.841 1.322 -25.726 1.00 83.94 95 ASP A O 1
ATOM 710 N N . SER A 1 96 ? 18.793 2.126 -23.861 1.00 81.19 96 SER A N 1
ATOM 711 C CA . SER A 1 96 ? 20.165 2.006 -24.371 1.00 81.19 96 SER A CA 1
ATOM 712 C C . SER A 1 96 ? 20.572 0.546 -24.588 1.00 81.19 96 SER A C 1
ATOM 714 O O . SER A 1 96 ? 21.203 0.220 -25.595 1.00 81.19 96 SER A O 1
ATOM 716 N N . TRP A 1 97 ? 20.149 -0.337 -23.681 1.00 75.62 97 TRP A N 1
ATOM 717 C CA . TRP A 1 97 ? 20.392 -1.769 -23.764 1.00 75.62 97 TRP A CA 1
ATOM 718 C C . TRP A 1 97 ? 19.589 -2.412 -24.896 1.00 75.62 97 TRP A C 1
ATOM 720 O O . TRP A 1 97 ? 20.152 -3.151 -25.699 1.00 75.62 97 TRP A O 1
ATOM 730 N N . ASN A 1 98 ? 18.306 -2.066 -25.027 1.00 85.06 98 ASN A N 1
ATOM 731 C CA . ASN A 1 98 ? 17.448 -2.555 -26.105 1.00 85.06 98 ASN A CA 1
ATOM 732 C C . ASN A 1 98 ? 18.020 -2.192 -27.481 1.00 85.06 98 ASN A C 1
ATOM 734 O O . ASN A 1 98 ? 18.135 -3.062 -28.337 1.00 85.06 98 ASN A O 1
ATOM 738 N N . LYS A 1 99 ? 18.485 -0.949 -27.671 1.00 86.94 99 LYS A N 1
ATOM 739 C CA . LYS A 1 99 ? 19.145 -0.522 -28.920 1.00 86.94 99 LYS A CA 1
ATOM 740 C C . LYS A 1 99 ? 20.427 -1.298 -29.218 1.00 86.94 99 LYS A C 1
ATOM 742 O O . LYS A 1 99 ? 20.762 -1.504 -30.382 1.00 86.94 99 LYS A O 1
ATOM 747 N N . LEU A 1 100 ? 21.178 -1.685 -28.186 1.00 83.56 100 LEU A N 1
ATOM 748 C CA . LEU A 1 100 ? 22.391 -2.482 -28.351 1.00 83.56 100 LEU A CA 1
ATOM 749 C C . LEU A 1 100 ? 22.049 -3.912 -28.783 1.00 83.56 100 LEU A C 1
ATOM 751 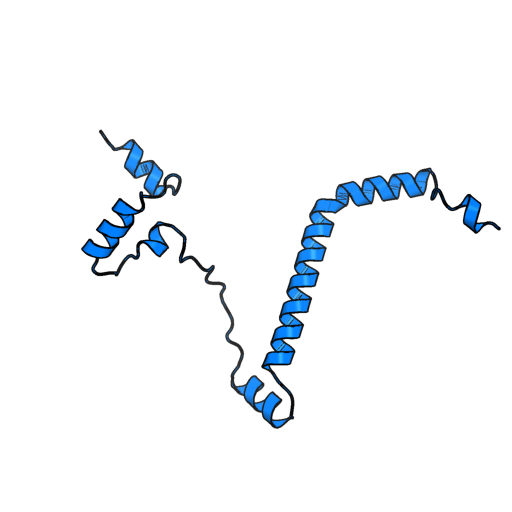O O . LEU A 1 100 ? 22.648 -4.405 -29.730 1.00 83.56 100 LEU A O 1
ATOM 755 N N . VAL A 1 101 ? 21.037 -4.526 -28.166 1.00 86.81 101 VAL A N 1
ATOM 756 C CA . VAL A 1 101 ? 20.531 -5.854 -28.549 1.00 86.81 101 VAL A CA 1
ATOM 757 C C . VAL A 1 101 ? 19.928 -5.850 -29.958 1.00 86.81 101 VAL A C 1
ATOM 759 O O . VAL A 1 101 ? 20.182 -6.770 -30.724 1.00 86.81 101 VAL A O 1
ATOM 762 N N . GLU A 1 102 ? 19.175 -4.818 -30.344 1.00 85.25 102 GLU A N 1
ATOM 763 C CA . GLU A 1 102 ? 18.651 -4.683 -31.714 1.00 85.25 102 GLU A CA 1
ATOM 764 C C . GLU A 1 102 ? 19.768 -4.562 -32.756 1.00 85.25 102 GLU A C 1
ATOM 766 O O . GLU A 1 102 ? 19.643 -5.078 -33.865 1.00 85.25 102 GLU A O 1
ATOM 771 N N . ARG A 1 103 ? 20.864 -3.875 -32.408 1.00 85.06 103 ARG A N 1
ATOM 772 C CA . ARG A 1 103 ? 22.014 -3.692 -33.299 1.00 85.06 103 ARG A CA 1
ATOM 773 C C . ARG A 1 103 ? 22.887 -4.941 -33.395 1.00 85.06 103 ARG A C 1
ATOM 775 O O . ARG A 1 103 ? 23.376 -5.244 -34.479 1.00 85.06 103 ARG A O 1
ATOM 782 N N . GLU A 1 104 ? 23.157 -5.590 -32.268 1.00 87.12 104 GLU A N 1
ATOM 783 C CA . GLU A 1 104 ? 24.232 -6.586 -32.139 1.00 87.12 104 GLU A CA 1
ATOM 784 C C . GLU A 1 104 ? 23.721 -8.013 -31.915 1.00 87.12 104 GLU A C 1
ATOM 786 O O . GLU A 1 104 ? 24.512 -8.952 -31.964 1.00 87.12 104 GLU A O 1
ATOM 791 N N . GLY A 1 105 ? 22.414 -8.192 -31.713 1.00 82.06 105 GLY A N 1
ATOM 792 C CA . GLY A 1 105 ? 21.831 -9.457 -31.274 1.00 82.06 105 GLY A CA 1
ATOM 793 C C . GLY A 1 105 ? 22.066 -9.715 -29.784 1.00 82.06 105 GLY A C 1
ATOM 794 O O . GLY A 1 105 ? 22.684 -8.926 -29.063 1.00 82.06 105 GLY A O 1
ATOM 795 N N . LEU A 1 106 ? 21.545 -10.832 -29.282 1.00 85.56 106 LEU A N 1
ATOM 796 C CA . LEU A 1 106 ? 21.883 -11.324 -27.951 1.00 85.56 106 LEU A CA 1
ATOM 797 C C . LEU A 1 106 ? 23.150 -12.175 -28.041 1.00 85.56 106 LEU A C 1
ATOM 799 O O . LEU A 1 106 ? 23.294 -13.020 -28.916 1.00 85.56 106 LEU A O 1
ATOM 803 N N . TRP A 1 107 ? 24.021 -12.065 -27.040 1.00 79.81 107 TRP A N 1
ATOM 804 C CA . TRP A 1 107 ? 25.231 -12.896 -26.929 1.00 79.81 107 TRP A CA 1
ATOM 805 C C . TRP A 1 107 ? 24.966 -14.418 -27.019 1.00 79.81 107 TRP A C 1
ATOM 807 O O . TRP A 1 107 ? 25.838 -15.189 -27.402 1.00 79.81 107 TRP A O 1
ATOM 817 N N . SER A 1 108 ? 23.759 -14.865 -26.671 1.00 84.25 108 SER A N 1
ATOM 818 C CA . SER A 1 108 ? 23.369 -16.280 -26.701 1.00 84.25 108 SER A CA 1
ATOM 819 C C . SER A 1 108 ? 22.687 -16.721 -27.996 1.00 84.25 108 SER A C 1
ATOM 821 O O . SER A 1 108 ? 22.228 -17.861 -28.058 1.00 84.25 108 SER A O 1
ATOM 823 N N . ASP A 1 109 ? 22.578 -15.858 -29.006 1.00 83.44 109 ASP A N 1
ATOM 824 C CA . ASP A 1 109 ? 21.904 -16.207 -30.260 1.00 83.44 109 ASP A CA 1
ATOM 825 C C . ASP A 1 109 ? 22.616 -17.363 -30.977 1.00 83.44 109 ASP A C 1
ATOM 827 O O . A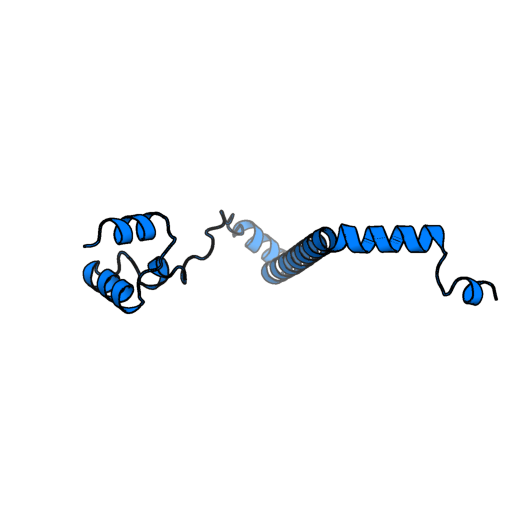SP A 1 109 ? 21.962 -18.320 -31.392 1.00 83.44 109 ASP A O 1
ATOM 831 N N . ASP A 1 110 ? 23.951 -17.378 -30.965 1.00 78.75 110 ASP A N 1
ATOM 832 C CA . ASP A 1 110 ? 24.751 -18.471 -31.536 1.00 78.75 110 ASP A CA 1
ATOM 833 C C . ASP A 1 110 ? 24.594 -19.806 -30.784 1.00 78.75 110 ASP A C 1
ATOM 835 O O . ASP A 1 110 ? 24.787 -20.878 -31.353 1.00 78.75 110 ASP A O 1
ATOM 839 N N . LEU A 1 111 ? 24.213 -19.767 -29.503 1.00 80.38 111 LEU A N 1
ATOM 840 C CA . LEU A 1 111 ? 23.998 -20.964 -28.678 1.00 80.38 111 LEU A CA 1
ATOM 841 C C . LEU A 1 111 ? 22.576 -21.527 -28.802 1.00 80.38 111 LEU A C 1
ATOM 843 O O . LEU A 1 111 ? 22.335 -22.659 -28.392 1.00 80.38 111 LEU A O 1
ATOM 847 N N . ARG A 1 112 ? 21.630 -20.742 -29.335 1.00 74.75 112 ARG A N 1
ATOM 848 C CA . ARG A 1 112 ? 20.222 -21.133 -29.524 1.00 74.75 112 ARG A CA 1
ATOM 849 C C . ARG A 1 112 ? 19.913 -21.669 -30.921 1.00 74.75 112 ARG A C 1
ATOM 851 O O . ARG A 1 112 ? 18.809 -22.153 -31.143 1.00 74.75 112 ARG A O 1
ATOM 858 N N . ALA A 1 113 ? 20.867 -21.576 -31.844 1.00 71.06 113 ALA A N 1
ATOM 859 C CA . ALA A 1 113 ? 20.749 -22.070 -33.213 1.00 71.06 113 ALA A CA 1
ATOM 860 C C . ALA A 1 113 ? 21.182 -23.548 -33.393 1.00 71.06 113 ALA A C 1
ATOM 862 O O . ALA A 1 113 ? 21.230 -24.023 -34.528 1.00 71.06 113 ALA A O 1
ATOM 863 N N . LEU A 1 114 ? 21.500 -24.256 -32.298 1.00 55.06 114 LEU A N 1
ATOM 864 C CA . LEU A 1 114 ? 21.843 -25.689 -32.237 1.00 55.06 114 LEU A CA 1
ATOM 865 C C . LEU A 1 114 ? 20.646 -26.530 -31.777 1.00 55.06 114 LEU A C 1
ATOM 867 O O . LEU A 1 114 ? 20.497 -27.653 -32.308 1.00 55.06 114 LEU A O 1
#

Radius of gyration: 26.86 Å; chains: 1; bounding box: 47×67×61 Å